Protein AF-A0A7W5AN48-F1 (afdb_monomer)

Mean predicted aligned error: 5.21 Å

Organism: NCBI:txid113559

Structure (mmCIF, N/CA/C/O backbone):
data_AF-A0A7W5AN48-F1
#
_entry.id   AF-A0A7W5AN48-F1
#
loop_
_atom_site.group_PDB
_atom_site.id
_atom_site.type_symbol
_atom_site.label_atom_id
_atom_site.label_alt_id
_atom_site.label_comp_id
_atom_site.label_asym_id
_atom_site.label_entity_id
_atom_site.label_seq_id
_atom_site.pdbx_PDB_ins_code
_atom_site.Cartn_x
_atom_site.Cartn_y
_atom_site.Cartn_z
_atom_site.occupancy
_atom_site.B_iso_or_equiv
_atom_site.auth_seq_id
_atom_site.auth_comp_id
_atom_site.auth_asym_id
_atom_site.auth_atom_id
_atom_site.pdbx_PDB_model_num
ATOM 1 N N . MET A 1 1 ? -1.448 -13.667 24.439 1.00 73.25 1 MET A N 1
ATOM 2 C CA . MET A 1 1 ? -1.638 -12.620 23.404 1.00 73.25 1 MET A CA 1
ATOM 3 C C . MET A 1 1 ? -3.099 -12.638 22.952 1.00 73.25 1 MET A C 1
ATOM 5 O O . MET A 1 1 ? -3.646 -13.726 22.829 1.00 73.25 1 MET A O 1
ATOM 9 N N . SER A 1 2 ? -3.763 -11.494 22.747 1.00 96.19 2 SER A N 1
ATOM 10 C CA . SER A 1 2 ? -5.158 -11.484 22.258 1.00 96.19 2 SER A CA 1
ATOM 11 C C . SER A 1 2 ? -5.226 -11.816 20.759 1.00 96.19 2 SER A C 1
ATOM 13 O O . SER A 1 2 ? -4.277 -11.527 20.032 1.00 96.19 2 SER A O 1
ATOM 15 N N . ARG A 1 3 ? -6.351 -12.365 20.262 1.00 95.69 3 ARG A N 1
ATOM 16 C CA . ARG A 1 3 ? -6.553 -12.632 18.814 1.00 95.69 3 ARG A CA 1
ATOM 17 C C . ARG A 1 3 ? -6.291 -11.389 17.956 1.00 95.69 3 ARG A C 1
ATOM 19 O O . ARG A 1 3 ? -5.680 -11.473 16.898 1.00 95.69 3 ARG A O 1
ATOM 26 N N . ARG A 1 4 ? -6.697 -10.219 18.461 1.00 93.75 4 ARG A N 1
ATOM 27 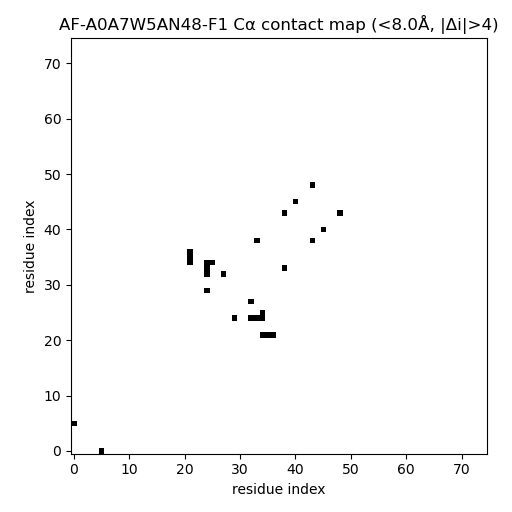C CA . ARG A 1 4 ? -6.437 -8.913 17.843 1.00 93.75 4 ARG A CA 1
ATOM 28 C C . ARG A 1 4 ? -4.941 -8.615 17.728 1.00 93.75 4 ARG A C 1
ATOM 30 O O . ARG A 1 4 ? -4.508 -8.149 16.683 1.00 93.75 4 ARG A O 1
ATOM 37 N N . ALA A 1 5 ? -4.170 -8.864 18.786 1.00 95.00 5 ALA A N 1
ATOM 38 C CA . ALA A 1 5 ? -2.730 -8.623 18.783 1.00 95.00 5 ALA A CA 1
ATOM 39 C C . ALA A 1 5 ? -2.008 -9.546 17.792 1.00 95.00 5 ALA A C 1
ATOM 41 O O . ALA A 1 5 ? -1.202 -9.061 17.009 1.00 95.00 5 ALA A O 1
ATOM 42 N N . VAL A 1 6 ? -2.367 -10.836 17.757 1.00 97.00 6 VAL A N 1
ATOM 43 C CA . VAL A 1 6 ? -1.813 -11.797 16.784 1.00 97.00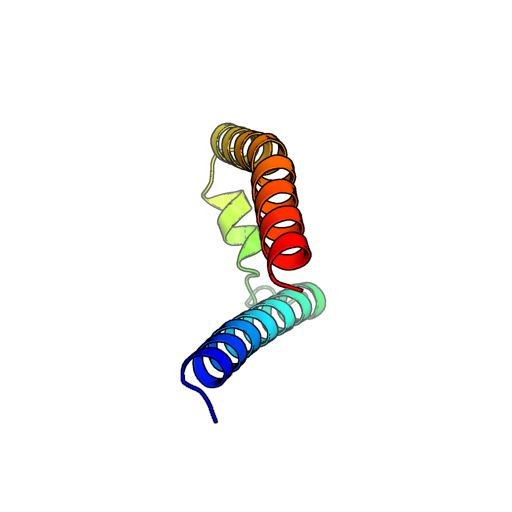 6 VAL A CA 1
ATOM 44 C C . VAL A 1 6 ? -2.077 -11.336 15.351 1.00 97.00 6 VAL A C 1
ATOM 46 O O . VAL A 1 6 ? -1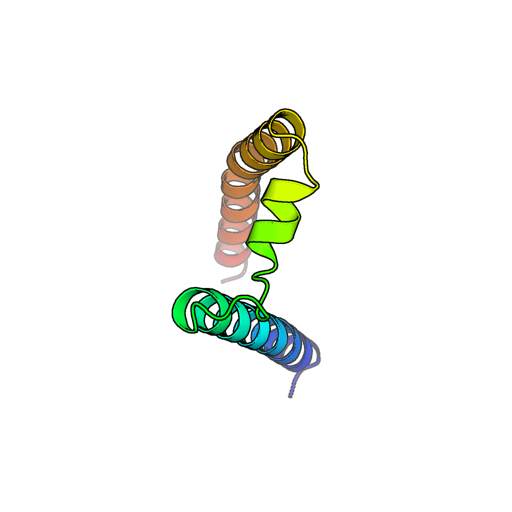.157 -11.297 14.541 1.00 97.00 6 VAL A O 1
ATOM 49 N N . TRP A 1 7 ? -3.313 -10.926 15.053 1.00 96.69 7 TRP A N 1
ATOM 50 C CA . TRP A 1 7 ? -3.675 -10.443 13.721 1.00 96.69 7 TRP A CA 1
ATOM 51 C C . TRP A 1 7 ? -2.897 -9.187 13.311 1.00 96.69 7 TRP A C 1
ATOM 53 O O . TRP A 1 7 ? -2.381 -9.120 12.200 1.00 96.69 7 TRP A O 1
ATOM 63 N N . ILE A 1 8 ? -2.776 -8.205 14.211 1.00 96.56 8 ILE A N 1
ATOM 64 C CA . ILE A 1 8 ? -2.011 -6.976 13.950 1.00 96.56 8 ILE A CA 1
ATOM 65 C C . ILE A 1 8 ? -0.545 -7.308 13.671 1.00 96.56 8 ILE A C 1
ATOM 67 O O . ILE A 1 8 ? 0.010 -6.815 12.695 1.00 96.56 8 ILE A O 1
ATOM 71 N N . THR A 1 9 ? 0.074 -8.152 14.497 1.00 97.25 9 THR A N 1
ATOM 72 C CA . THR A 1 9 ? 1.476 -8.541 14.323 1.00 97.25 9 THR A CA 1
ATOM 73 C C . THR A 1 9 ? 1.696 -9.272 13.003 1.00 97.25 9 THR A C 1
ATOM 75 O O . THR A 1 9 ? 2.630 -8.934 12.285 1.00 97.25 9 THR A O 1
ATOM 78 N N . ALA A 1 10 ? 0.825 -10.223 12.653 1.00 97.06 10 ALA A N 1
ATOM 79 C CA . ALA A 1 10 ? 0.923 -10.947 11.389 1.00 97.06 10 ALA A CA 1
ATOM 80 C C . ALA A 1 10 ? 0.793 -10.002 10.185 1.00 97.06 10 ALA A C 1
ATOM 82 O O . ALA A 1 10 ? 1.632 -10.023 9.287 1.00 97.06 10 ALA A O 1
ATOM 83 N N . PHE A 1 11 ? -0.216 -9.127 10.195 1.00 96.56 11 PHE A N 1
ATOM 84 C CA . PHE A 1 11 ? -0.444 -8.170 9.116 1.00 96.56 11 PHE A CA 1
ATOM 85 C C . PHE A 1 11 ? 0.728 -7.192 8.944 1.00 96.56 11 PHE A C 1
ATOM 87 O O . PHE A 1 11 ? 1.214 -6.990 7.830 1.00 96.56 11 PHE A O 1
ATOM 94 N N . LEU A 1 12 ? 1.207 -6.604 10.045 1.00 97.06 12 LEU A N 1
ATOM 95 C CA . LEU A 1 12 ? 2.338 -5.677 10.008 1.00 97.06 12 LEU A CA 1
ATOM 96 C C . LEU A 1 12 ? 3.623 -6.380 9.575 1.00 97.06 12 LEU A C 1
ATOM 98 O O . LEU A 1 12 ? 4.348 -5.829 8.759 1.00 97.06 12 LEU A O 1
ATOM 102 N N . GLY A 1 13 ? 3.871 -7.603 10.052 1.00 97.50 13 GLY A N 1
ATOM 103 C CA . GLY A 1 13 ? 5.037 -8.390 9.658 1.00 97.50 13 GLY A CA 1
ATOM 104 C C . GLY A 1 13 ? 5.093 -8.628 8.149 1.00 97.50 13 GLY A C 1
ATOM 105 O O . GLY A 1 13 ? 6.103 -8.320 7.523 1.00 97.50 13 GLY A O 1
ATOM 106 N N . VAL A 1 14 ? 3.989 -9.090 7.550 1.00 96.94 14 VAL A N 1
ATOM 107 C CA . VAL A 1 14 ? 3.895 -9.280 6.089 1.00 96.94 14 VAL A CA 1
ATOM 108 C C . VAL A 1 14 ? 4.113 -7.960 5.346 1.00 96.94 14 VAL A C 1
ATOM 110 O O . VAL A 1 14 ? 4.871 -7.915 4.380 1.00 96.94 14 VAL A O 1
ATOM 113 N N . THR A 1 15 ? 3.503 -6.873 5.826 1.00 95.62 15 THR A N 1
ATOM 114 C CA . THR A 1 15 ? 3.647 -5.543 5.215 1.00 95.62 15 THR A CA 1
ATOM 115 C C . THR A 1 15 ? 5.098 -5.054 5.261 1.00 95.62 15 THR A C 1
ATOM 117 O O . THR A 1 15 ? 5.618 -4.568 4.262 1.00 95.62 15 THR A O 1
ATOM 120 N N . THR A 1 16 ? 5.784 -5.208 6.396 1.00 97.00 16 THR A N 1
ATOM 121 C CA . THR A 1 16 ? 7.190 -4.816 6.548 1.00 97.00 16 THR A CA 1
ATOM 122 C C . THR A 1 16 ? 8.100 -5.613 5.621 1.00 97.00 16 THR A C 1
ATOM 124 O O . THR A 1 16 ? 8.958 -5.018 4.977 1.00 97.00 16 THR A O 1
ATOM 127 N N . VAL A 1 17 ? 7.901 -6.930 5.512 1.00 95.44 17 VAL A N 1
ATOM 128 C CA . VAL A 1 17 ? 8.688 -7.771 4.595 1.00 95.44 17 VAL A CA 1
ATOM 129 C C . VAL A 1 17 ? 8.501 -7.317 3.147 1.00 95.44 17 VAL A C 1
ATOM 131 O O . VAL A 1 17 ? 9.490 -7.156 2.439 1.00 95.44 17 VAL A O 1
ATOM 134 N N . ALA A 1 18 ? 7.262 -7.045 2.729 1.00 93.38 18 ALA A N 1
ATOM 135 C CA . ALA A 1 18 ? 6.977 -6.557 1.381 1.00 93.38 18 ALA A CA 1
ATOM 136 C C . ALA A 1 18 ? 7.660 -5.209 1.089 1.00 93.38 18 ALA A C 1
ATOM 138 O O . ALA A 1 18 ? 8.250 -5.036 0.026 1.00 93.38 18 ALA A O 1
ATOM 139 N N . LEU A 1 19 ? 7.637 -4.272 2.043 1.00 94.38 19 LEU A N 1
ATOM 140 C CA . LEU A 1 19 ? 8.303 -2.973 1.895 1.00 94.38 19 LEU A CA 1
ATOM 141 C C . LEU A 1 19 ? 9.829 -3.104 1.823 1.00 94.38 19 LEU A C 1
ATOM 143 O O . LEU A 1 19 ? 10.458 -2.448 1.001 1.00 94.38 19 LEU A O 1
ATOM 147 N N . VAL A 1 20 ? 10.430 -3.954 2.660 1.00 94.56 20 VAL A N 1
ATOM 148 C CA . VAL A 1 20 ? 11.881 -4.192 2.635 1.00 94.56 20 VAL A CA 1
ATOM 149 C C . VAL A 1 20 ? 12.303 -4.829 1.316 1.00 94.56 20 VAL A C 1
ATOM 151 O O . VAL A 1 20 ? 13.296 -4.395 0.739 1.00 94.56 20 VAL A O 1
ATOM 154 N N . ALA A 1 21 ? 11.546 -5.814 0.827 1.00 91.19 21 ALA A N 1
ATOM 155 C CA . ALA A 1 21 ? 11.806 -6.444 -0.461 1.00 91.19 21 ALA A CA 1
ATOM 156 C C . ALA A 1 21 ? 11.750 -5.426 -1.608 1.00 91.19 21 ALA A C 1
ATOM 158 O O . ALA A 1 21 ? 12.623 -5.437 -2.468 1.00 91.19 21 ALA A O 1
ATOM 159 N N . GLU A 1 22 ? 10.786 -4.505 -1.580 1.00 93.00 22 GLU A N 1
ATOM 160 C CA . GLU A 1 22 ? 10.661 -3.474 -2.610 1.00 93.00 22 GLU A CA 1
ATOM 161 C C . GLU A 1 22 ? 11.798 -2.448 -2.569 1.00 93.00 22 GLU A C 1
ATOM 163 O O . GLU A 1 22 ? 12.370 -2.106 -3.605 1.00 93.00 22 GLU A O 1
ATOM 168 N N . CYS A 1 23 ? 12.184 -1.996 -1.371 1.00 92.19 23 CYS A N 1
ATOM 169 C CA . CYS A 1 23 ? 13.338 -1.115 -1.203 1.00 92.19 23 CYS A CA 1
ATOM 170 C C . CYS A 1 23 ? 14.635 -1.799 -1.647 1.00 92.19 23 CYS A C 1
ATOM 172 O O . CYS A 1 23 ? 15.477 -1.162 -2.274 1.00 92.19 23 CYS A O 1
ATOM 174 N N . TRP A 1 24 ? 14.794 -3.086 -1.327 1.00 92.31 24 TRP A N 1
ATOM 175 C CA . TRP A 1 24 ? 15.940 -3.874 -1.765 1.00 92.31 24 TRP A CA 1
ATOM 176 C C . TRP A 1 24 ? 15.972 -3.996 -3.285 1.00 92.31 24 TRP A C 1
ATOM 178 O O . TRP A 1 24 ? 16.995 -3.694 -3.886 1.00 92.31 24 TRP A O 1
ATOM 188 N N . ALA A 1 25 ? 14.849 -4.364 -3.908 1.00 88.62 25 ALA A N 1
ATOM 189 C CA . ALA A 1 25 ? 14.733 -4.471 -5.358 1.00 88.62 25 ALA A CA 1
ATOM 190 C C . ALA A 1 25 ? 15.068 -3.150 -6.062 1.00 88.62 25 ALA A C 1
ATOM 192 O O . ALA A 1 25 ? 15.830 -3.134 -7.023 1.00 88.62 25 ALA A O 1
ATOM 193 N N . SER A 1 26 ? 14.577 -2.035 -5.519 1.00 85.88 26 SER A N 1
ATOM 194 C CA . SER A 1 26 ? 14.880 -0.692 -6.025 1.00 85.88 26 SER A CA 1
ATOM 195 C C . SER A 1 26 ? 16.358 -0.306 -5.873 1.00 85.88 26 SER A C 1
ATOM 197 O O . SER A 1 26 ? 16.860 0.510 -6.640 1.00 85.88 26 SER A O 1
ATOM 199 N N . TRP A 1 27 ? 17.058 -0.853 -4.874 1.00 90.94 27 TRP A N 1
ATOM 200 C CA . TRP A 1 27 ? 18.464 -0.545 -4.598 1.00 90.94 27 TRP A CA 1
ATOM 201 C C . TRP A 1 27 ? 19.435 -1.426 -5.392 1.00 90.94 27 TRP A C 1
ATOM 203 O O . TRP A 1 27 ? 20.438 -0.936 -5.907 1.00 90.94 27 TRP A O 1
ATOM 213 N N . ASP A 1 28 ? 19.131 -2.719 -5.500 1.00 85.81 28 ASP A N 1
ATOM 214 C CA . ASP A 1 28 ? 19.987 -3.757 -6.086 1.00 85.81 28 ASP A CA 1
ATOM 215 C C . ASP A 1 28 ? 20.343 -3.479 -7.558 1.00 85.81 28 ASP A C 1
ATOM 217 O O . ASP A 1 28 ? 21.400 -3.893 -8.022 1.00 85.81 28 ASP A O 1
ATOM 221 N N . SER A 1 29 ? 19.509 -2.724 -8.291 1.00 72.00 29 SER A N 1
ATOM 222 C CA . SER A 1 29 ? 19.726 -2.332 -9.702 1.00 72.00 29 SER A CA 1
ATOM 223 C C . SER A 1 29 ? 20.050 -3.508 -10.645 1.00 72.00 29 SER A C 1
ATOM 225 O O . SER A 1 29 ? 20.556 -3.309 -11.752 1.00 72.00 29 SER A O 1
ATOM 227 N N . SER A 1 30 ? 19.777 -4.737 -10.204 1.00 85.25 30 SER A N 1
ATOM 228 C CA . SER A 1 30 ? 20.015 -5.965 -10.947 1.00 85.25 30 SER A CA 1
ATOM 229 C C . SER A 1 30 ? 18.926 -6.140 -12.005 1.00 85.25 30 SER A C 1
ATOM 231 O O . SER A 1 30 ? 17.746 -5.983 -11.686 1.00 85.25 30 SER A O 1
ATOM 233 N N . PRO A 1 31 ? 19.277 -6.522 -13.245 1.00 81.38 31 PRO A N 1
ATOM 234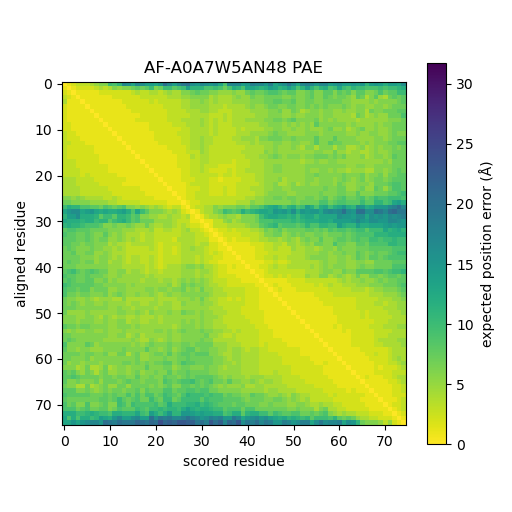 C CA . PRO A 1 31 ? 18.287 -6.811 -14.281 1.00 81.38 31 PRO A CA 1
ATOM 235 C C . PRO A 1 31 ? 17.404 -8.026 -13.949 1.00 81.38 31 PRO A C 1
ATOM 237 O O . PRO A 1 31 ? 16.337 -8.174 -14.538 1.00 81.38 31 PRO A O 1
ATOM 240 N N . ASP A 1 32 ? 17.827 -8.873 -13.006 1.00 87.31 32 ASP A N 1
ATOM 241 C CA . ASP A 1 32 ? 17.089 -10.068 -12.583 1.00 87.31 32 ASP A CA 1
ATOM 242 C C . ASP A 1 32 ? 16.179 -9.818 -11.365 1.00 87.31 32 ASP A C 1
ATOM 244 O O . ASP A 1 32 ? 15.439 -10.710 -10.943 1.00 87.31 32 ASP A O 1
ATOM 248 N N . THR A 1 33 ? 16.208 -8.609 -10.796 1.00 85.38 33 THR A N 1
ATOM 249 C CA . THR A 1 33 ? 15.401 -8.234 -9.631 1.00 85.38 33 THR A CA 1
ATOM 250 C C . THR A 1 33 ? 14.299 -7.273 -10.071 1.00 85.38 33 THR A C 1
ATOM 252 O O . THR A 1 33 ? 14.552 -6.099 -10.318 1.00 85.38 33 THR A O 1
ATOM 255 N N . VAL A 1 34 ? 13.059 -7.765 -10.166 1.00 87.00 34 VAL A N 1
ATOM 256 C CA . VAL A 1 34 ? 11.909 -6.958 -10.609 1.00 87.00 34 VAL A CA 1
ATOM 257 C C . VAL A 1 34 ? 11.119 -6.455 -9.394 1.00 87.00 34 VAL A C 1
ATOM 259 O O . VAL A 1 34 ? 10.512 -7.279 -8.699 1.00 87.00 34 VAL A O 1
ATOM 262 N N . PRO A 1 35 ? 11.088 -5.135 -9.127 1.00 88.50 35 PRO A N 1
ATOM 263 C CA . PRO A 1 35 ? 10.207 -4.576 -8.113 1.00 88.50 35 PRO A CA 1
ATOM 264 C C . PRO A 1 35 ? 8.752 -4.803 -8.520 1.00 88.50 35 PRO A C 1
ATOM 266 O O . PRO A 1 35 ? 8.378 -4.706 -9.691 1.00 88.50 35 PRO A O 1
ATOM 269 N N . TRP A 1 36 ? 7.885 -5.118 -7.562 1.00 86.75 36 TRP A N 1
ATOM 270 C CA . TRP A 1 36 ? 6.485 -5.376 -7.909 1.00 86.75 36 TRP A CA 1
ATOM 271 C C . TRP A 1 36 ? 5.754 -4.081 -8.296 1.00 86.75 36 TRP A C 1
ATOM 273 O O . TRP A 1 36 ? 4.729 -4.152 -8.977 1.00 86.75 36 TRP A O 1
ATOM 283 N N . THR A 1 37 ? 6.28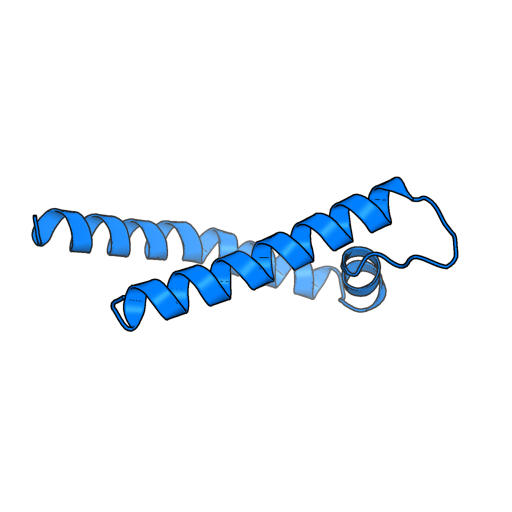0 -2.899 -7.943 1.00 87.31 37 THR A N 1
ATOM 284 C CA . THR A 1 37 ? 5.787 -1.628 -8.499 1.00 87.31 37 THR A CA 1
ATOM 285 C C . THR A 1 37 ? 6.006 -1.522 -10.006 1.00 87.31 37 THR A C 1
ATOM 287 O O . THR A 1 37 ? 5.104 -1.038 -10.689 1.00 87.31 37 THR A O 1
ATOM 290 N N . ASP A 1 38 ? 7.098 -2.063 -10.553 1.00 88.25 38 ASP A N 1
ATOM 291 C CA . ASP A 1 38 ? 7.297 -2.130 -12.008 1.00 88.25 38 ASP A CA 1
ATOM 292 C C . ASP A 1 38 ? 6.250 -3.029 -12.668 1.00 88.25 38 ASP A C 1
ATOM 294 O O . ASP A 1 38 ? 5.738 -2.707 -13.740 1.00 88.25 38 ASP A O 1
ATOM 298 N N . LEU A 1 39 ? 5.850 -4.119 -12.002 1.00 87.75 39 LEU A N 1
ATOM 299 C CA . LEU A 1 39 ? 4.739 -4.949 -12.474 1.00 87.75 39 LEU A CA 1
ATOM 300 C C . LEU A 1 39 ? 3.430 -4.151 -12.497 1.00 87.75 39 LEU A C 1
ATOM 302 O O . LEU A 1 39 ? 2.673 -4.241 -13.459 1.00 87.75 39 LEU A O 1
ATOM 306 N N . ILE A 1 40 ? 3.154 -3.339 -11.473 1.00 87.12 40 ILE A N 1
ATOM 307 C CA . ILE A 1 40 ? 1.956 -2.488 -11.466 1.00 87.12 40 ILE A CA 1
ATOM 308 C C . ILE A 1 40 ? 1.990 -1.514 -12.639 1.00 87.12 40 ILE A C 1
ATOM 310 O O . ILE A 1 40 ? 1.012 -1.420 -13.373 1.00 87.12 40 ILE A O 1
ATOM 314 N N . VAL A 1 41 ? 3.106 -0.817 -12.840 1.00 88.50 41 VAL A N 1
ATOM 315 C CA . VAL A 1 41 ? 3.242 0.162 -13.926 1.00 88.50 41 VAL A CA 1
ATOM 316 C C . VAL A 1 41 ? 3.149 -0.510 -15.299 1.00 88.50 41 VAL A C 1
ATOM 318 O O . VAL A 1 41 ? 2.549 0.052 -16.212 1.00 88.50 41 VAL A O 1
ATOM 321 N N . GLY A 1 42 ? 3.697 -1.718 -15.447 1.00 92.31 42 GLY A N 1
ATOM 322 C CA . GLY A 1 42 ? 3.683 -2.463 -16.705 1.00 92.31 42 GLY A CA 1
ATOM 323 C C . GLY A 1 42 ? 2.336 -3.103 -17.053 1.00 92.31 42 GLY A C 1
ATOM 324 O O . GLY A 1 42 ? 2.001 -3.200 -18.233 1.00 92.31 42 GLY A O 1
ATOM 325 N N . TYR A 1 43 ? 1.557 -3.538 -16.057 1.00 93.94 43 TYR A N 1
ATOM 326 C CA . TYR A 1 43 ? 0.319 -4.298 -16.281 1.00 93.94 43 TYR A CA 1
A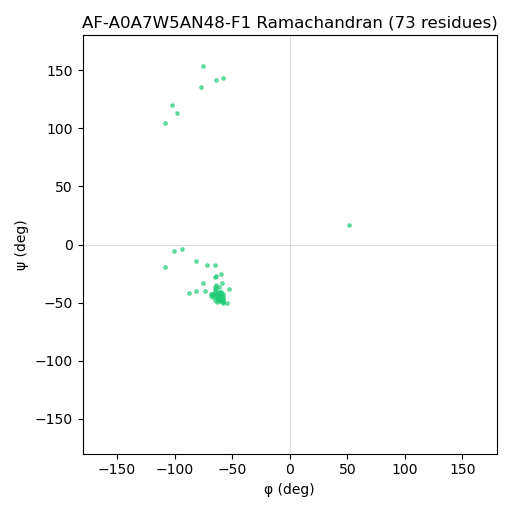TOM 327 C C . TYR A 1 43 ? -0.970 -3.526 -15.985 1.00 93.94 43 TYR A C 1
ATOM 329 O O . TYR A 1 43 ? -2.035 -3.937 -16.453 1.00 93.94 43 TYR A O 1
ATOM 337 N N . VAL A 1 44 ? -0.921 -2.439 -15.211 1.00 93.88 44 VAL A N 1
ATOM 338 C CA . VAL A 1 44 ? -2.116 -1.679 -14.824 1.00 93.88 44 VAL A CA 1
ATOM 339 C C . VAL A 1 44 ? -2.219 -0.404 -15.664 1.00 93.88 44 VAL A C 1
ATOM 341 O O . VAL A 1 44 ? -1.341 0.455 -15.576 1.00 93.88 44 VAL A O 1
ATOM 344 N N . PRO A 1 45 ? -3.307 -0.222 -16.441 1.00 95.69 45 PRO A N 1
ATOM 345 C CA . PRO A 1 45 ? -3.521 1.007 -17.197 1.00 95.69 45 PRO A CA 1
ATOM 346 C C . PRO A 1 45 ? -3.543 2.243 -16.293 1.00 95.69 45 PRO A C 1
ATOM 348 O O . PRO A 1 45 ? -4.088 2.216 -15.181 1.00 95.69 45 PRO A O 1
ATOM 351 N N . GLY A 1 46 ? -2.990 3.351 -16.787 1.00 93.88 46 GLY A N 1
ATOM 352 C CA . GLY A 1 46 ? -2.873 4.597 -16.026 1.00 93.88 46 GLY A CA 1
ATOM 353 C C . GLY A 1 46 ? -4.222 5.146 -15.554 1.00 93.88 46 GLY A C 1
ATOM 354 O O . GLY A 1 46 ? -4.320 5.678 -14.451 1.00 93.88 46 GLY A O 1
ATOM 355 N N . GLU A 1 47 ? -5.282 4.954 -16.336 1.00 96.00 47 GLU A N 1
ATOM 356 C CA . GLU A 1 47 ? -6.651 5.369 -16.019 1.00 96.00 47 GLU A CA 1
ATOM 357 C C . GLU A 1 47 ? -7.206 4.613 -14.810 1.00 96.00 47 GLU A C 1
ATOM 359 O O . GLU A 1 47 ? -7.866 5.202 -13.952 1.00 96.00 47 GLU A O 1
ATOM 364 N N . ILE A 1 48 ? -6.906 3.314 -14.713 1.00 95.69 48 ILE A N 1
ATOM 365 C CA . ILE A 1 48 ? -7.311 2.480 -13.578 1.00 95.69 48 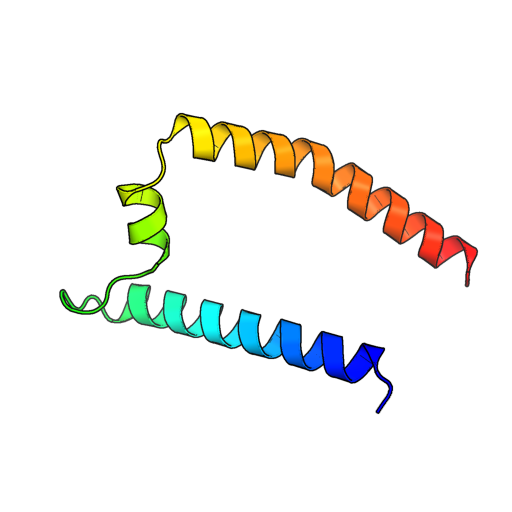ILE A CA 1
ATOM 366 C C . ILE A 1 48 ? -6.549 2.910 -12.329 1.00 95.69 48 ILE A C 1
ATOM 368 O O . ILE A 1 48 ? -7.157 3.104 -11.277 1.00 95.69 48 ILE A O 1
ATOM 372 N N . THR A 1 49 ? -5.241 3.140 -12.450 1.00 93.19 49 THR A N 1
ATOM 373 C CA . THR A 1 49 ? -4.421 3.670 -11.354 1.00 93.19 49 THR A CA 1
ATOM 374 C C . THR A 1 49 ? -4.957 5.016 -10.865 1.00 93.19 49 THR A C 1
ATOM 376 O O . THR A 1 49 ? -5.179 5.190 -9.667 1.00 93.19 49 THR A O 1
ATOM 379 N N . ALA A 1 50 ? -5.247 5.952 -11.773 1.00 94.94 50 ALA A N 1
ATOM 380 C CA . ALA A 1 50 ? -5.797 7.262 -11.434 1.00 94.94 50 ALA A CA 1
ATOM 381 C C . ALA A 1 50 ? -7.166 7.158 -10.743 1.00 94.94 50 ALA A C 1
ATOM 383 O O . ALA A 1 50 ? -7.401 7.829 -9.736 1.00 94.94 50 ALA A O 1
ATOM 384 N N . LEU A 1 51 ? -8.049 6.284 -11.236 1.00 97.00 51 LEU A N 1
ATOM 385 C CA . LEU A 1 51 ? -9.353 6.026 -10.627 1.00 97.00 51 LEU A CA 1
ATOM 386 C C . LEU A 1 51 ? -9.212 5.482 -9.199 1.00 97.00 51 LEU A C 1
ATOM 388 O O . LEU A 1 51 ? -9.873 5.978 -8.285 1.00 97.00 51 LEU A O 1
ATOM 392 N N . VAL A 1 52 ? -8.345 4.487 -8.994 1.00 95.75 52 VAL A N 1
ATOM 393 C CA . VAL A 1 52 ? -8.100 3.881 -7.677 1.00 95.75 52 VAL A CA 1
ATOM 394 C C . VAL A 1 52 ? -7.513 4.906 -6.712 1.00 95.75 52 VAL A C 1
ATOM 396 O O . VAL A 1 52 ? -7.998 5.030 -5.588 1.00 95.75 52 VAL A O 1
ATOM 399 N N . LEU A 1 53 ? -6.517 5.683 -7.147 1.00 95.69 53 LEU A N 1
ATOM 400 C CA . LEU A 1 53 ? -5.930 6.747 -6.334 1.00 95.69 53 LEU A CA 1
ATOM 401 C C . LEU A 1 53 ? -6.967 7.811 -5.962 1.00 95.69 53 LEU A C 1
ATOM 403 O O . LEU A 1 53 ? -7.043 8.198 -4.798 1.00 95.69 53 LEU A O 1
ATOM 407 N N . GLY A 1 54 ? -7.806 8.238 -6.909 1.00 97.62 54 GLY A N 1
ATOM 408 C CA . GLY A 1 54 ? -8.892 9.183 -6.650 1.00 97.62 54 GLY A CA 1
ATOM 409 C C . GLY A 1 54 ? -9.916 8.641 -5.650 1.00 97.62 54 GLY A C 1
ATOM 410 O O . GLY A 1 54 ? -10.281 9.329 -4.694 1.00 97.62 54 GLY A O 1
ATOM 411 N N . ALA A 1 55 ? -10.331 7.383 -5.811 1.00 97.31 55 ALA A N 1
ATOM 412 C CA . ALA A 1 55 ? -11.248 6.721 -4.888 1.00 97.31 55 ALA A CA 1
ATOM 413 C C . ALA A 1 55 ? -10.653 6.607 -3.474 1.00 97.31 55 ALA A C 1
ATOM 415 O O . ALA A 1 55 ? -11.331 6.915 -2.492 1.00 97.31 55 ALA A O 1
ATOM 416 N N . LEU A 1 56 ? -9.376 6.224 -3.360 1.00 96.88 56 LEU A N 1
ATOM 417 C CA . LEU A 1 56 ? -8.666 6.163 -2.082 1.00 96.88 56 LEU A CA 1
ATOM 418 C C . LEU A 1 56 ? -8.539 7.549 -1.442 1.00 96.88 56 LEU A C 1
ATOM 420 O O . LEU A 1 56 ? -8.825 7.692 -0.254 1.00 96.88 56 LEU A O 1
ATOM 424 N N . ALA A 1 57 ? -8.172 8.572 -2.213 1.00 97.19 57 ALA A N 1
ATOM 425 C CA . ALA A 1 57 ? -8.045 9.943 -1.726 1.00 97.19 57 ALA A CA 1
ATOM 426 C C . ALA A 1 57 ? -9.375 10.499 -1.191 1.00 97.19 57 ALA A C 1
ATOM 428 O O . ALA A 1 57 ? -9.383 11.191 -0.175 1.00 97.19 57 ALA A O 1
ATOM 429 N N . ALA A 1 58 ? -10.502 10.156 -1.822 1.00 96.69 58 ALA A N 1
ATOM 430 C CA . ALA A 1 58 ? -11.829 10.542 -1.346 1.00 96.69 58 ALA A CA 1
ATOM 431 C C . ALA A 1 58 ? -12.268 9.744 -0.105 1.00 96.69 58 ALA A C 1
ATOM 433 O O . ALA A 1 58 ? -12.862 10.292 0.827 1.00 96.69 58 ALA A O 1
ATOM 434 N N . TRP A 1 59 ? -11.981 8.442 -0.074 1.00 97.19 59 TRP A N 1
ATOM 435 C CA . TRP A 1 59 ? -12.478 7.545 0.966 1.00 97.19 59 TRP A CA 1
ATOM 436 C C . TRP A 1 59 ? -11.666 7.589 2.267 1.00 97.19 59 TRP A C 1
ATOM 438 O O . TRP A 1 59 ? -12.252 7.565 3.354 1.00 97.19 59 TRP A O 1
ATOM 448 N N . LEU A 1 60 ? -10.333 7.667 2.189 1.00 96.62 60 LEU A N 1
ATOM 449 C CA . LEU A 1 60 ? -9.446 7.580 3.356 1.00 96.62 60 LEU A CA 1
ATOM 450 C C . LEU A 1 60 ? -9.736 8.651 4.424 1.00 96.62 60 LEU A C 1
ATOM 452 O O . LEU A 1 60 ? -9.832 8.275 5.596 1.00 96.62 60 LEU A O 1
ATOM 456 N N . PRO A 1 61 ? -9.945 9.944 4.091 1.00 97.06 61 PRO A N 1
ATOM 457 C CA . PRO A 1 61 ? -10.269 10.959 5.093 1.00 97.06 61 PRO A CA 1
ATOM 458 C C . PRO A 1 61 ? -11.546 10.631 5.873 1.00 97.06 61 PRO A C 1
ATOM 460 O O . PRO A 1 61 ? -11.562 10.708 7.103 1.00 97.06 61 PRO A O 1
ATOM 463 N N . VAL A 1 62 ? -12.601 10.195 5.174 1.00 96.31 62 VAL A N 1
ATOM 464 C CA . VAL A 1 62 ? -13.878 9.804 5.791 1.00 96.31 62 VAL A CA 1
ATOM 465 C C . VAL A 1 62 ? -13.687 8.577 6.677 1.00 96.31 62 VAL A C 1
ATOM 467 O O . VAL A 1 62 ? -14.119 8.563 7.833 1.00 96.31 62 VAL A O 1
ATOM 470 N N . HIS A 1 63 ? -13.008 7.551 6.162 1.00 94.75 63 HIS A N 1
ATOM 471 C CA . HIS A 1 63 ? -12.751 6.318 6.895 1.00 94.75 63 HIS A CA 1
ATOM 472 C C . HIS A 1 63 ? -11.985 6.579 8.197 1.00 94.75 63 HIS A C 1
ATOM 474 O O . HIS A 1 63 ? -12.404 6.132 9.273 1.00 94.75 63 HIS A O 1
ATOM 480 N N . PHE A 1 64 ? -10.883 7.329 8.118 1.00 95.06 64 PHE A N 1
ATOM 481 C CA . PHE A 1 64 ? -10.082 7.663 9.287 1.00 95.06 64 PHE A CA 1
ATOM 482 C C . PHE A 1 64 ? -10.845 8.565 10.251 1.00 95.06 64 PHE A C 1
ATOM 484 O O . PHE A 1 64 ? -10.871 8.256 11.441 1.00 95.06 64 PHE A O 1
ATOM 491 N N . GLY A 1 65 ? -11.531 9.606 9.770 1.00 95.06 65 GLY A N 1
ATOM 492 C CA . GLY A 1 65 ? -12.333 10.498 10.610 1.00 95.06 65 GLY A CA 1
ATOM 493 C C . GLY A 1 65 ? -13.365 9.741 11.449 1.00 95.06 65 GLY A C 1
ATOM 494 O O . GLY A 1 65 ? -13.386 9.861 12.677 1.00 95.06 65 GLY A O 1
ATOM 495 N N . LEU A 1 66 ? -14.148 8.862 10.815 1.00 95.31 66 LEU A N 1
ATOM 496 C CA . LEU A 1 66 ? -15.123 8.015 11.509 1.00 95.31 66 LEU A CA 1
ATOM 497 C C . LEU A 1 66 ? -14.464 7.108 12.551 1.00 95.31 66 LEU A C 1
ATOM 499 O O . LEU A 1 66 ? -14.990 6.935 13.653 1.00 95.31 66 LEU A O 1
ATOM 503 N N . ARG A 1 67 ? -13.315 6.513 12.221 1.00 94.00 67 ARG A N 1
ATOM 504 C CA . ARG A 1 67 ? -12.597 5.617 13.131 1.00 94.00 67 ARG A CA 1
ATOM 505 C C . ARG A 1 67 ? -12.025 6.365 14.336 1.00 94.00 67 ARG A C 1
ATOM 507 O O . ARG A 1 67 ? -12.157 5.877 15.459 1.00 94.00 67 ARG A O 1
ATOM 514 N N . TYR A 1 68 ? -11.441 7.543 14.120 1.00 94.19 68 TYR A N 1
ATOM 515 C CA . TYR A 1 68 ? -10.944 8.410 15.187 1.00 94.19 68 TYR A CA 1
ATOM 516 C C . TYR A 1 68 ? -12.071 8.831 16.12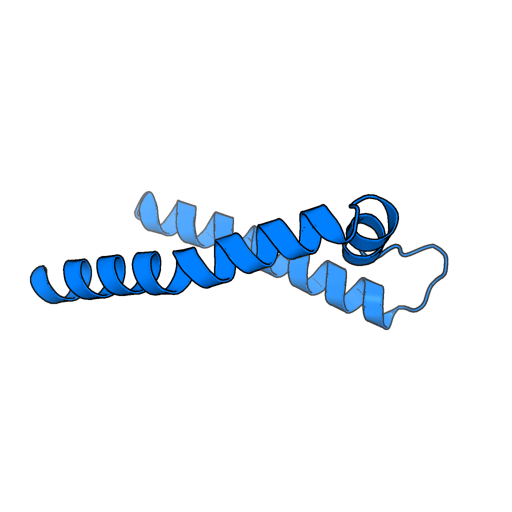9 1.00 94.19 68 TYR A C 1
ATOM 518 O O . TYR A 1 68 ? -11.930 8.702 17.344 1.00 94.19 68 TYR A O 1
ATOM 526 N N . TRP A 1 69 ? -13.210 9.263 15.586 1.00 93.81 69 TRP A N 1
ATOM 527 C CA . TRP A 1 69 ? -14.364 9.666 16.391 1.00 93.81 69 TRP A CA 1
ATOM 528 C C . TRP A 1 69 ? -14.936 8.524 17.227 1.00 93.81 69 TRP A C 1
ATOM 530 O O . TRP A 1 69 ? -15.208 8.717 18.408 1.00 93.81 69 TRP A O 1
ATOM 540 N N . ARG A 1 70 ? -15.087 7.322 16.656 1.00 93.31 70 ARG A N 1
ATOM 541 C CA . ARG A 1 70 ? -15.563 6.153 17.419 1.00 93.31 70 ARG A CA 1
ATOM 542 C C . ARG A 1 70 ? -14.631 5.806 18.572 1.00 93.31 70 ARG A C 1
ATOM 544 O O . ARG A 1 70 ? -15.116 5.491 19.650 1.00 93.31 70 ARG A O 1
ATOM 551 N N . LYS A 1 71 ? -13.315 5.881 18.351 1.00 91.94 71 LYS A N 1
ATOM 552 C CA . LYS A 1 71 ? -12.328 5.628 19.405 1.00 91.94 71 LYS A CA 1
ATOM 553 C C . LYS A 1 71 ? -12.464 6.645 20.544 1.00 91.94 71 LYS A C 1
ATOM 555 O O . LYS A 1 71 ? -12.542 6.239 21.691 1.00 91.94 71 LYS A O 1
ATOM 560 N N . ARG A 1 72 ? -12.569 7.938 20.216 1.00 91.38 72 ARG A N 1
ATOM 561 C CA . ARG A 1 72 ? -12.707 9.028 21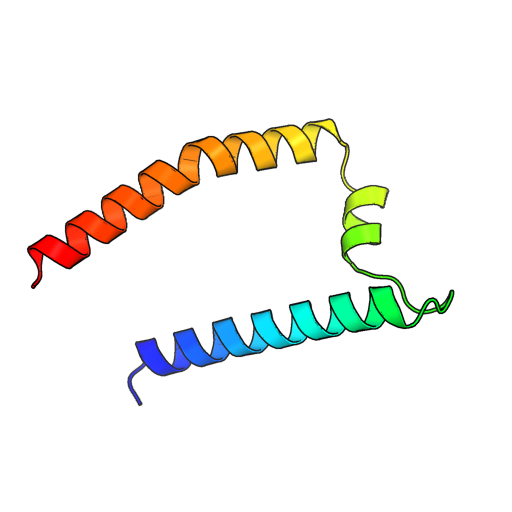.198 1.00 91.38 72 ARG A CA 1
ATOM 562 C C . ARG A 1 72 ? -13.993 8.976 22.026 1.00 91.38 72 ARG A C 1
ATOM 564 O O . ARG A 1 72 ? -14.002 9.514 23.116 1.00 91.38 72 ARG A O 1
ATOM 571 N N . ARG A 1 73 ? -15.078 8.388 21.511 1.00 88.25 73 ARG A N 1
ATOM 572 C CA . ARG A 1 73 ? -16.339 8.221 22.265 1.00 88.25 73 ARG A CA 1
ATOM 573 C C . ARG A 1 73 ? -16.337 7.020 23.216 1.00 88.25 73 ARG A C 1
ATOM 575 O O . ARG A 1 73 ? -17.270 6.887 23.997 1.00 88.25 73 ARG A O 1
ATOM 582 N N . ALA A 1 74 ? -15.377 6.110 23.068 1.00 79.56 74 ALA A N 1
ATOM 583 C CA . ALA A 1 74 ? -15.261 4.898 23.877 1.00 79.56 74 ALA A CA 1
ATOM 584 C C . ALA A 1 74 ? -14.210 5.026 24.998 1.00 79.56 74 ALA A C 1
ATOM 586 O O . ALA A 1 74 ? -14.056 4.090 25.780 1.00 79.56 74 ALA A O 1
ATOM 587 N N . GLU A 1 75 ? -13.478 6.144 25.022 1.00 71.31 75 GLU A N 1
ATOM 588 C CA . GLU A 1 75 ? -12.572 6.592 26.090 1.00 71.31 75 GLU A CA 1
ATOM 589 C C . GLU A 1 75 ? -13.337 7.538 27.025 1.00 71.31 75 GLU A C 1
ATOM 591 O O . GLU A 1 75 ? -13.114 7.439 28.250 1.00 71.31 75 GLU A O 1
#

Secondary structure (DSSP, 8-state):
--HHHHHHHHHHHHHHHHHHHHHHHHHH--TT---HHHHHHHHS-HHHHHHHHHHHHHHHHHHHHHHHHHHHT--

pLDDT: mean 92.24, std 5.81, range [71.31, 97.62]

Foldseek 3Di:
DDPVVVVVCVVVVVVVVLVVLQVCLVVVPDPPRDRVVVVCVVPPDPVNVVVVVVVCVVVVVVVVVVVVVVVVVVD

Radius of gyration: 17.64 Å; Cα contacts (8 Å, |Δi|>4): 14; chains: 1; bounding box: 36×24×43 Å

Sequence (75 aa):
MSRRAVWITAFLGVTTVALVAECWASWDSSPDTVPWTDLIVGYVPGEITALVLGALAAWLPVHFGLRYWRKRRAE

Solvent-accessible surface area (backbone atoms only — not comparable to full-atom values): 4381 Å² total; per-residue (Å²): 132,53,75,68,54,53,50,51,52,52,54,49,50,56,50,51,52,54,51,50,52,40,54,46,29,68,65,67,75,44,96,87,46,78,34,68,66,57,52,45,66,74,73,46,57,67,68,58,52,52,49,52,52,53,51,47,66,64,44,49,61,56,54,49,51,55,51,52,52,57,54,65,75,75,108